Protein AF-A0A6J5F8Q5-F1 (afdb_monomer)

Secondary structure (DSSP, 8-state):
-HHHHHHHHHHHHHHHHHHTTS-HHHHHHHIIIIIHHHHHHHHHHHHHHHHHS-TTSHHHHHHHHHHHTHHHHHHHHH-TTS-SS-HHHHHHHHHHHHHHHH-TT--SHHHHHHHHHHHHHHHHHHHTT--HHHHHHHHHHHTTTS-GGGGGGGSHHHHS----------

Solvent-accessible surface area (backbone atoms only — not comparable to full-atom values): 9959 Å² total; per-residue (Å²): 109,71,67,58,54,50,51,55,52,48,54,46,52,51,55,47,67,74,36,61,93,53,58,48,70,59,30,21,52,49,22,54,72,52,40,45,58,53,49,50,57,48,49,56,50,47,56,56,50,47,76,74,41,57,79,89,37,72,65,34,50,52,48,52,53,51,62,74,43,39,74,68,72,52,42,34,33,77,36,47,89,47,62,93,63,61,61,68,60,55,60,66,46,42,62,57,65,54,44,61,77,69,42,93,78,68,80,46,71,70,48,50,53,52,48,52,53,55,52,48,54,42,50,50,19,48,77,61,75,38,62,43,65,64,51,52,50,54,41,66,75,42,54,85,82,48,60,83,92,51,56,70,59,63,35,57,72,64,70,54,67,64,81,74,78,79,80,78,87,127

InterPro domains:
  IPR004291 Transposase IS66, central domain [PF03050] (2-113)
  IPR039552 Transposase IS66, C-terminal 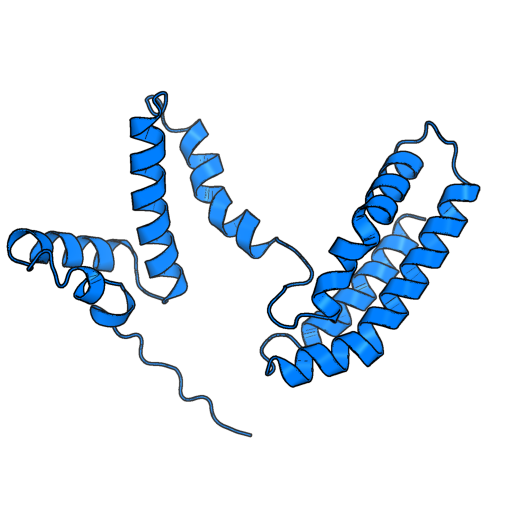[PF13817] (120-157)
  IPR052344 Transposase-related protein [PTHR33678] (1-145)

Sequence (170 aa):
MAQEALNRIAALYAVEREVRGRKPEVRQSVRMTRALPLAGALKDWLEHTLAQVSVKSGLGKAIRYALGNWPALVRYCEDARIEIDNNTAERSIRPLVLGRRNYLFAGSDGGGQSAAVIYSLIGTARLNGIEPYAYLRTVFERIADHPINGIDELLPWHLMPVKQPVQQAA

Organism: NCBI:txid627669

Radius of gyration: 22.45 Å; Cα contacts (8 Å, |Δi|>4): 94; chains: 1; bounding box: 52×25×59 Å

pLDDT: mean 87.9, std 13.21, range [32.22, 98.06]

Mean predicted aligned error: 8.17 Å

Structure (mmCIF, N/CA/C/O backbone):
data_AF-A0A6J5F8Q5-F1
#
_entry.id   AF-A0A6J5F8Q5-F1
#
loop_
_atom_site.group_PDB
_atom_site.id
_atom_site.type_symbol
_atom_site.label_atom_id
_atom_site.label_alt_id
_atom_site.label_comp_id
_atom_site.label_asym_id
_atom_site.label_entity_id
_atom_site.label_seq_id
_atom_site.pdbx_PDB_ins_code
_atom_site.Cartn_x
_atom_site.Cartn_y
_atom_site.Cartn_z
_atom_site.occupancy
_atom_site.B_iso_or_equiv
_atom_site.auth_seq_id
_atom_site.auth_comp_id
_atom_site.auth_asym_id
_atom_site.auth_atom_id
_atom_site.pdbx_PDB_model_num
ATOM 1 N N . MET A 1 1 ? -13.828 -11.122 19.799 1.00 75.44 1 MET A N 1
ATOM 2 C CA . MET A 1 1 ? -13.331 -9.851 19.218 1.00 75.44 1 MET A CA 1
ATOM 3 C C . MET A 1 1 ? -12.447 -10.075 17.994 1.00 75.44 1 MET A C 1
ATOM 5 O O . MET A 1 1 ? -12.779 -9.539 16.950 1.00 75.44 1 MET A O 1
ATOM 9 N N . ALA A 1 2 ? -11.379 -10.883 18.071 1.00 85.00 2 ALA A N 1
ATOM 10 C CA . ALA A 1 2 ? -10.498 -11.124 16.916 1.00 85.00 2 ALA A CA 1
ATOM 11 C C . ALA A 1 2 ? -11.234 -11.716 15.696 1.00 85.00 2 ALA A C 1
ATOM 13 O O . ALA A 1 2 ? -11.106 -11.189 14.597 1.00 85.00 2 ALA A O 1
ATOM 14 N N . GLN A 1 3 ? -12.067 -12.745 15.896 1.00 91.56 3 GLN A N 1
ATOM 15 C CA . GLN A 1 3 ? -12.848 -13.348 14.808 1.00 91.56 3 GLN A CA 1
ATOM 16 C C . GLN A 1 3 ? -13.816 -12.356 14.146 1.00 91.56 3 GLN A C 1
ATOM 18 O O . GLN A 1 3 ? -13.940 -12.334 12.928 1.00 91.56 3 GLN A O 1
ATOM 23 N N . GLU A 1 4 ? -14.471 -11.511 14.942 1.00 92.69 4 GLU A N 1
ATOM 24 C CA . GLU A 1 4 ? -15.410 -10.501 14.441 1.00 92.69 4 GLU A CA 1
ATOM 25 C C . GLU A 1 4 ? -14.699 -9.467 13.556 1.00 92.69 4 GLU A C 1
ATOM 27 O O . GLU A 1 4 ? -15.158 -9.175 12.452 1.00 92.69 4 GLU A O 1
ATOM 32 N N . ALA A 1 5 ? -13.530 -8.979 13.991 1.00 92.00 5 ALA A N 1
ATOM 33 C CA . ALA A 1 5 ? -12.699 -8.094 13.178 1.00 92.00 5 ALA A CA 1
ATOM 34 C C . ALA A 1 5 ? -12.304 -8.756 11.848 1.00 92.00 5 ALA A C 1
ATOM 36 O O . ALA A 1 5 ? -12.445 -8.146 10.789 1.00 92.00 5 ALA A O 1
ATOM 37 N N . LEU A 1 6 ? -11.853 -10.016 11.894 1.00 94.69 6 LEU A N 1
ATOM 38 C CA . LEU A 1 6 ? -11.471 -10.771 10.699 1.00 94.69 6 LEU A CA 1
ATOM 39 C C . LEU A 1 6 ? -12.646 -10.963 9.740 1.00 94.69 6 LEU A C 1
ATOM 41 O O . LEU A 1 6 ? -12.467 -10.793 8.539 1.00 94.69 6 LEU A O 1
ATOM 45 N N . ASN A 1 7 ? -13.843 -11.255 10.247 1.00 97.31 7 ASN A N 1
ATOM 46 C CA . ASN A 1 7 ? -15.040 -11.422 9.423 1.00 97.31 7 ASN A CA 1
ATOM 47 C C . ASN A 1 7 ? -15.423 -10.117 8.709 1.00 97.31 7 ASN A C 1
ATOM 49 O O . ASN A 1 7 ? -15.699 -10.124 7.509 1.00 97.31 7 ASN A O 1
ATOM 53 N N . ARG A 1 8 ? -15.388 -8.984 9.420 1.00 97.38 8 ARG A N 1
ATOM 54 C CA . ARG A 1 8 ? -15.680 -7.661 8.844 1.00 97.38 8 ARG A CA 1
ATOM 55 C C . ARG A 1 8 ? -14.664 -7.265 7.778 1.00 97.38 8 ARG A C 1
ATOM 57 O O . ARG A 1 8 ? -15.044 -6.801 6.707 1.00 97.38 8 ARG A O 1
ATOM 64 N N . ILE A 1 9 ? -13.381 -7.508 8.039 1.00 96.25 9 ILE A N 1
ATOM 65 C CA . ILE A 1 9 ? -12.315 -7.289 7.055 1.00 96.25 9 ILE A CA 1
ATOM 66 C C . ILE A 1 9 ? -12.505 -8.223 5.851 1.00 96.25 9 ILE A C 1
ATOM 68 O O . ILE A 1 9 ? -12.426 -7.779 4.708 1.00 96.25 9 ILE A O 1
ATOM 72 N N . ALA A 1 10 ? -12.820 -9.500 6.075 1.00 97.50 10 ALA A N 1
ATOM 73 C CA . ALA A 1 10 ? -13.054 -10.466 5.005 1.00 97.50 10 ALA A CA 1
ATOM 74 C C . ALA A 1 10 ? -14.222 -10.065 4.090 1.00 97.50 10 ALA A C 1
ATOM 76 O O . ALA A 1 10 ? -14.145 -10.299 2.884 1.00 97.50 10 ALA A O 1
ATOM 77 N N . ALA A 1 11 ? -15.264 -9.422 4.626 1.00 97.81 11 ALA A N 1
ATOM 78 C CA . ALA A 1 11 ? -16.365 -8.888 3.827 1.00 97.81 11 ALA A CA 1
ATOM 79 C C . ALA A 1 11 ? -15.898 -7.789 2.852 1.00 97.81 11 ALA A C 1
ATOM 81 O O . ALA A 1 11 ? -16.310 -7.789 1.694 1.00 97.81 11 ALA A O 1
ATOM 82 N N . LEU A 1 12 ? -14.978 -6.911 3.273 1.00 97.56 12 LEU A N 1
ATOM 83 C CA . LEU A 1 12 ? -14.364 -5.916 2.383 1.00 97.56 12 LEU A CA 1
ATOM 84 C C . LEU A 1 12 ? -13.561 -6.595 1.264 1.00 97.56 12 LEU A C 1
ATOM 86 O O . LEU A 1 12 ? -13.732 -6.281 0.088 1.00 97.56 12 LEU A O 1
ATOM 90 N N . TYR A 1 13 ? -12.748 -7.599 1.606 1.00 97.00 13 TYR A N 1
ATOM 91 C CA . TYR A 1 13 ? -11.995 -8.369 0.610 1.00 97.00 13 TYR A CA 1
ATOM 92 C C . TYR A 1 13 ? -12.886 -9.192 -0.327 1.00 97.00 13 TYR A C 1
ATOM 94 O O . TYR A 1 13 ? -12.496 -9.458 -1.463 1.00 97.00 13 TYR A O 1
ATOM 102 N N . ALA A 1 14 ? -14.075 -9.607 0.115 1.00 97.81 14 ALA A N 1
ATOM 103 C CA . ALA A 1 14 ? -15.037 -10.272 -0.754 1.00 97.81 14 ALA A CA 1
ATOM 104 C C . ALA A 1 14 ? -15.500 -9.337 -1.878 1.00 97.81 14 ALA A C 1
ATOM 106 O O . ALA A 1 14 ? -15.455 -9.746 -3.035 1.00 97.81 14 ALA A O 1
ATOM 107 N N . VAL A 1 15 ? -15.817 -8.076 -1.557 1.00 97.12 15 VAL A N 1
ATOM 108 C CA . VAL A 1 15 ? -16.132 -7.049 -2.565 1.00 97.12 15 VAL A CA 1
ATOM 109 C C . VAL A 1 15 ? -14.950 -6.845 -3.515 1.00 97.12 15 VAL A C 1
ATOM 111 O O . VAL A 1 15 ? -15.130 -6.846 -4.731 1.00 97.12 15 VAL A O 1
ATOM 114 N N . GLU A 1 16 ? -13.727 -6.751 -2.986 1.00 96.19 16 GLU A N 1
ATOM 115 C CA . GLU A 1 16 ? -12.529 -6.559 -3.813 1.00 96.19 16 GLU A CA 1
ATOM 116 C C . GLU A 1 16 ? -12.285 -7.702 -4.803 1.00 96.19 16 GLU A C 1
ATOM 118 O O . GLU A 1 16 ? -11.893 -7.453 -5.944 1.00 96.19 16 GLU A O 1
ATOM 123 N N . ARG A 1 17 ? -12.566 -8.953 -4.419 1.00 95.81 17 ARG A N 1
ATOM 124 C CA . ARG A 1 17 ? -12.460 -10.102 -5.335 1.00 95.81 17 ARG A CA 1
ATOM 125 C C . ARG A 1 17 ? -13.407 -9.999 -6.529 1.00 95.81 17 ARG A C 1
ATOM 127 O O . ARG A 1 17 ? -13.053 -10.475 -7.601 1.00 95.81 17 ARG A O 1
ATOM 134 N N . GLU A 1 18 ? -14.573 -9.384 -6.363 1.00 94.75 18 GLU A N 1
ATOM 135 C CA . GLU A 1 18 ? -15.559 -9.232 -7.440 1.00 94.75 18 GLU A CA 1
ATOM 136 C C . GLU A 1 18 ? -15.199 -8.103 -8.416 1.00 94.75 18 GLU A C 1
ATOM 138 O O . GLU A 1 18 ? -15.467 -8.198 -9.617 1.00 94.75 18 GLU A O 1
ATOM 143 N N . VAL A 1 19 ? -14.591 -7.023 -7.911 1.00 94.88 19 VAL A N 1
ATOM 144 C CA . VAL A 1 19 ? -14.276 -5.829 -8.713 1.00 94.88 19 VAL A CA 1
ATOM 145 C C . VAL A 1 19 ? -12.863 -5.839 -9.294 1.00 94.88 19 VAL A C 1
ATOM 147 O O . VAL A 1 19 ? -12.565 -5.053 -10.196 1.00 94.88 19 VAL A O 1
ATOM 150 N N . ARG A 1 20 ? -11.965 -6.702 -8.806 1.00 91.00 20 ARG A N 1
ATOM 151 C CA . ARG A 1 20 ? -10.584 -6.776 -9.299 1.00 91.00 20 ARG A CA 1
ATOM 152 C C . ARG A 1 20 ? -10.557 -7.126 -10.792 1.00 91.00 20 ARG A C 1
ATOM 154 O O . ARG A 1 20 ? -11.219 -8.052 -11.244 1.00 91.00 20 ARG A O 1
ATOM 161 N N . GLY A 1 21 ? -9.791 -6.354 -11.564 1.00 88.56 21 GLY A N 1
ATOM 162 C CA . GLY A 1 21 ? -9.702 -6.487 -13.024 1.00 88.56 21 GLY A CA 1
ATOM 163 C C . GLY A 1 21 ? -10.841 -5.819 -13.807 1.00 88.56 21 GLY A C 1
ATOM 164 O O . GLY A 1 21 ? -10.787 -5.781 -15.033 1.00 88.56 21 GLY A O 1
ATOM 165 N N . ARG A 1 22 ? -11.856 -5.257 -13.135 1.00 93.31 22 ARG A N 1
ATOM 166 C CA . ARG A 1 22 ? -12.888 -4.433 -13.784 1.00 93.31 22 ARG A CA 1
ATOM 167 C C . ARG A 1 22 ? -12.371 -3.019 -14.061 1.00 93.31 22 ARG A C 1
ATOM 169 O O . ARG A 1 22 ? -11.383 -2.575 -13.475 1.00 93.31 22 ARG A O 1
ATOM 176 N N . LYS A 1 23 ? -13.080 -2.299 -14.936 1.00 93.94 23 LYS A N 1
ATOM 177 C CA . LYS A 1 23 ? -12.789 -0.893 -15.245 1.00 93.94 23 LYS A CA 1
ATOM 178 C C . LYS A 1 23 ? -12.874 -0.015 -13.983 1.00 93.94 23 LYS A C 1
ATOM 180 O O . LYS A 1 23 ? -13.713 -0.305 -13.120 1.00 93.94 23 LYS A O 1
ATOM 185 N N . PRO A 1 24 ? -12.050 1.042 -13.862 1.00 93.56 24 PRO A N 1
ATOM 186 C CA . PRO A 1 24 ? -12.003 1.891 -12.672 1.00 93.56 24 PRO A CA 1
ATOM 187 C C . PRO A 1 24 ? -13.370 2.429 -12.228 1.00 93.56 24 PRO A C 1
ATOM 189 O O . PRO A 1 24 ? -13.678 2.410 -11.040 1.00 93.56 24 PRO A O 1
ATOM 192 N N . GLU A 1 25 ? -14.231 2.819 -13.164 1.00 93.38 25 GLU A N 1
ATOM 193 C CA . GLU A 1 25 ? -15.545 3.407 -12.875 1.00 93.38 25 GLU A CA 1
ATOM 194 C C . GLU A 1 25 ? -16.469 2.389 -12.189 1.00 93.38 25 GLU A C 1
ATOM 196 O O . GLU A 1 25 ? -17.153 2.699 -11.212 1.00 93.38 25 GLU A O 1
ATOM 201 N N . VAL A 1 26 ? -16.430 1.133 -12.652 1.00 94.00 26 VAL A N 1
ATOM 202 C CA . VAL A 1 26 ? -17.184 0.021 -12.055 1.00 94.00 26 VAL A CA 1
ATOM 203 C C . VAL A 1 26 ? -16.658 -0.280 -10.655 1.00 94.00 26 VAL A C 1
ATOM 205 O O . VAL A 1 26 ? -17.446 -0.446 -9.724 1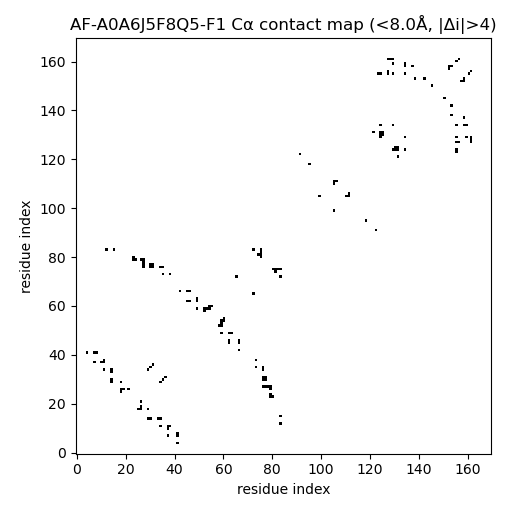.00 94.00 26 VAL A O 1
ATOM 208 N N . ARG A 1 27 ? -15.329 -0.310 -10.486 1.00 95.56 27 ARG A N 1
ATOM 209 C CA . ARG A 1 27 ? -14.701 -0.525 -9.173 1.00 95.56 27 ARG A CA 1
ATOM 210 C C . ARG A 1 27 ? -15.146 0.541 -8.178 1.00 95.56 27 ARG A C 1
ATOM 212 O O . ARG A 1 27 ? -15.589 0.194 -7.088 1.00 95.56 27 ARG A O 1
ATOM 219 N N . GLN A 1 28 ? -15.057 1.815 -8.558 1.00 95.50 28 GLN A N 1
ATOM 220 C CA . GLN A 1 28 ? -15.433 2.939 -7.703 1.00 95.50 28 GLN A CA 1
ATOM 221 C C . GLN A 1 28 ? -16.911 2.867 -7.312 1.00 95.50 28 GLN A C 1
ATOM 223 O O . GLN A 1 28 ? -17.238 2.933 -6.131 1.00 95.50 28 GLN A O 1
ATOM 228 N N . SER A 1 29 ? -17.804 2.658 -8.285 1.00 95.81 29 SER A N 1
ATOM 229 C CA . SER A 1 29 ? -19.246 2.559 -8.038 1.00 95.81 29 SER A CA 1
ATOM 230 C C . SER A 1 29 ? -19.588 1.436 -7.050 1.00 95.81 29 SER A C 1
ATOM 232 O O . SER A 1 29 ? -20.298 1.657 -6.064 1.00 95.81 29 SER A O 1
ATOM 234 N N . VAL A 1 30 ? -19.025 0.240 -7.247 1.00 96.81 30 VAL A N 1
ATOM 235 C CA . VAL A 1 30 ? -19.255 -0.905 -6.354 1.00 96.81 30 VAL A CA 1
ATOM 236 C C . VAL A 1 30 ? -18.658 -0.665 -4.965 1.00 96.81 30 VAL A C 1
ATOM 238 O O . VAL A 1 30 ? -19.293 -0.975 -3.957 1.00 96.81 30 VAL A O 1
ATOM 241 N N . ARG A 1 31 ? -17.462 -0.076 -4.873 1.00 97.25 31 ARG A N 1
ATOM 242 C CA . ARG A 1 31 ? -16.845 0.249 -3.580 1.00 97.25 31 ARG A CA 1
ATOM 243 C C . ARG A 1 31 ? -17.661 1.278 -2.802 1.00 97.25 31 ARG A C 1
ATOM 245 O O . ARG A 1 31 ? -17.926 1.062 -1.624 1.00 97.25 31 ARG A O 1
ATOM 252 N N . MET A 1 32 ? -18.116 2.343 -3.454 1.00 96.69 32 MET A N 1
ATOM 253 C CA . MET A 1 32 ? -18.945 3.376 -2.826 1.00 96.69 32 MET A CA 1
ATOM 254 C C . MET A 1 32 ? -20.283 2.820 -2.326 1.00 96.69 32 MET A C 1
ATOM 256 O O . MET A 1 32 ? -20.735 3.185 -1.245 1.00 96.69 32 MET A O 1
ATOM 260 N N . THR A 1 33 ? -20.904 1.909 -3.078 1.00 96.88 33 THR A N 1
ATOM 261 C CA . THR A 1 33 ? -22.221 1.346 -2.732 1.00 96.88 33 THR A CA 1
ATOM 262 C C . THR A 1 33 ? -22.159 0.188 -1.737 1.00 96.88 33 THR A C 1
ATOM 264 O O . THR A 1 33 ? -23.090 0.021 -0.953 1.00 96.88 33 THR A O 1
ATOM 267 N N . ARG A 1 34 ? -21.088 -0.619 -1.741 1.00 97.50 34 ARG A N 1
ATOM 268 C CA . ARG A 1 34 ? -20.981 -1.840 -0.917 1.00 97.50 34 ARG A CA 1
ATOM 269 C C . ARG A 1 34 ? -19.841 -1.807 0.092 1.00 97.50 34 ARG A C 1
ATOM 271 O O . ARG A 1 34 ? -20.062 -2.130 1.254 1.00 97.50 34 ARG A O 1
ATOM 278 N N . ALA A 1 35 ? -18.631 -1.431 -0.320 1.00 97.25 35 ALA A N 1
ATOM 279 C CA . ALA A 1 35 ? -17.467 -1.464 0.570 1.00 97.25 35 ALA A CA 1
ATOM 280 C C . ALA A 1 35 ? -17.499 -0.336 1.612 1.00 97.25 35 ALA A C 1
ATOM 282 O O . ALA A 1 35 ? -17.189 -0.573 2.777 1.00 97.25 35 ALA A O 1
ATOM 283 N N . LEU A 1 36 ? -17.914 0.874 1.226 1.00 97.12 36 LEU A N 1
ATOM 284 C CA . LEU A 1 36 ? -17.943 2.027 2.124 1.00 97.12 36 LEU A CA 1
ATOM 285 C C . LEU A 1 36 ? -18.920 1.843 3.308 1.00 97.12 36 LEU A C 1
ATOM 287 O O . LEU A 1 36 ? -18.493 2.081 4.440 1.00 97.12 36 LEU A O 1
ATOM 291 N N . PRO A 1 37 ? -20.160 1.337 3.127 1.00 97.88 37 PRO A N 1
ATOM 292 C CA . PRO A 1 37 ? -21.031 1.001 4.257 1.00 97.88 37 PRO A CA 1
ATOM 293 C C . PRO A 1 37 ? -20.454 -0.082 5.179 1.00 97.88 37 PRO A C 1
ATOM 295 O O . PRO A 1 37 ? -20.541 0.037 6.400 1.00 97.88 37 PRO A O 1
ATOM 298 N N . LEU A 1 38 ? -19.818 -1.119 4.618 1.00 98.06 38 LEU A N 1
ATOM 299 C CA . LEU A 1 38 ? -19.156 -2.171 5.403 1.00 98.06 38 LEU A CA 1
ATOM 300 C C . LEU A 1 38 ? -17.985 -1.616 6.222 1.00 98.06 38 LEU A C 1
ATOM 302 O O . LEU A 1 38 ? -17.804 -1.994 7.380 1.00 98.06 38 LEU A O 1
ATOM 306 N N . ALA A 1 39 ? -17.209 -0.700 5.638 1.00 97.50 39 ALA A N 1
ATOM 307 C CA . ALA A 1 39 ? -16.146 -0.001 6.341 1.00 97.50 39 ALA A CA 1
ATOM 308 C C . ALA A 1 39 ? -16.728 0.850 7.477 1.00 97.50 39 ALA A C 1
ATOM 310 O O . ALA A 1 39 ? -16.245 0.752 8.600 1.00 97.50 39 ALA A O 1
ATOM 311 N N . GLY A 1 40 ? -17.802 1.608 7.229 1.00 97.81 40 GLY A N 1
ATOM 312 C CA . GLY A 1 40 ? -18.521 2.357 8.266 1.00 97.81 40 GLY A CA 1
ATOM 313 C C . GLY A 1 40 ? -18.937 1.468 9.441 1.00 97.81 40 GLY A C 1
ATOM 314 O O . GLY A 1 40 ? -18.546 1.724 10.575 1.00 97.81 40 GLY A O 1
ATOM 315 N N . ALA A 1 41 ? -19.586 0.336 9.163 1.00 97.81 41 ALA A N 1
ATOM 316 C CA . ALA A 1 41 ? -19.973 -0.621 10.198 1.00 97.81 41 ALA A CA 1
ATOM 317 C C . ALA A 1 41 ? -18.770 -1.221 10.956 1.00 97.81 41 ALA A C 1
ATOM 319 O O . ALA A 1 41 ? -18.877 -1.559 12.137 1.00 97.81 41 ALA A O 1
ATOM 320 N N . LEU A 1 42 ? -17.619 -1.404 10.299 1.00 97.81 42 LEU A N 1
ATOM 321 C CA . LEU A 1 42 ? -16.375 -1.793 10.970 1.00 97.81 42 LEU A CA 1
ATOM 322 C C . LEU A 1 42 ? -15.860 -0.671 11.882 1.00 97.81 42 LEU A C 1
ATOM 324 O O . LEU A 1 42 ? -15.429 -0.968 12.995 1.00 97.81 42 LEU A O 1
ATOM 328 N N . LYS A 1 43 ? -15.931 0.590 11.445 1.00 97.94 43 LYS A N 1
ATOM 329 C CA . LYS A 1 43 ? -15.545 1.756 12.246 1.00 97.94 43 LYS A CA 1
ATOM 330 C C . LYS A 1 43 ? -16.356 1.841 13.532 1.00 97.94 43 LYS A C 1
ATOM 332 O O . LYS A 1 43 ? -15.766 1.875 14.607 1.00 97.94 43 LYS A O 1
ATOM 337 N N . ASP A 1 44 ? -17.679 1.788 13.419 1.00 98.00 44 ASP A N 1
ATOM 338 C CA . ASP A 1 44 ? -18.592 1.904 14.559 1.00 98.00 44 ASP A CA 1
ATOM 339 C C . ASP A 1 44 ? -18.331 0.784 15.574 1.00 98.00 44 ASP A C 1
ATOM 341 O O . ASP A 1 44 ? -18.257 1.000 16.786 1.00 98.00 44 ASP A O 1
ATOM 345 N N . TRP A 1 45 ? -18.100 -0.434 15.074 1.00 97.31 45 TRP A N 1
ATOM 346 C CA . TRP A 1 45 ? -17.736 -1.570 15.913 1.00 97.31 45 TRP A CA 1
ATOM 347 C C . TRP A 1 45 ? -16.380 -1.382 16.611 1.00 97.31 45 TRP A C 1
ATOM 349 O O . TRP A 1 45 ? -16.244 -1.728 17.788 1.00 97.31 45 TRP A O 1
ATOM 359 N N . LEU A 1 46 ? -15.375 -0.830 15.923 1.00 96.50 46 LEU A N 1
ATOM 360 C CA . LEU A 1 46 ? -14.073 -0.511 16.512 1.00 96.50 46 LEU A CA 1
ATOM 361 C C . LEU A 1 46 ? -14.193 0.572 17.592 1.00 96.50 46 LEU A C 1
ATOM 363 O O . LEU A 1 46 ? -13.592 0.422 18.654 1.00 96.50 46 LEU A O 1
ATOM 367 N N . GLU A 1 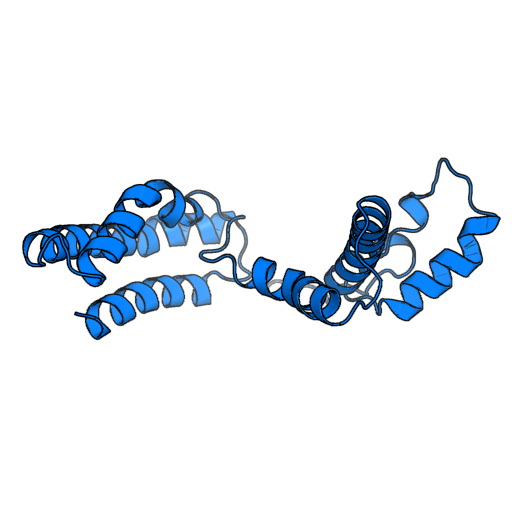47 ? -14.982 1.620 17.359 1.00 96.81 47 GLU A N 1
ATOM 368 C CA . GLU A 1 47 ? -15.241 2.694 18.326 1.00 96.81 47 GLU A CA 1
ATOM 369 C C . GLU A 1 47 ? -15.948 2.158 19.580 1.00 96.81 47 GLU A C 1
ATOM 371 O O . GLU A 1 47 ? -15.497 2.407 20.701 1.00 96.81 47 GLU A O 1
ATOM 376 N N . HIS A 1 48 ? -16.977 1.324 19.408 1.00 95.88 48 HIS A N 1
ATOM 377 C CA . HIS A 1 48 ? -17.655 0.664 20.524 1.00 95.88 48 HIS A CA 1
ATOM 378 C C . HIS A 1 48 ? -16.715 -0.282 21.289 1.00 95.88 48 HIS A C 1
ATOM 380 O O . HIS A 1 48 ? -16.668 -0.274 22.519 1.00 95.88 48 HIS A O 1
ATOM 386 N N . THR A 1 49 ? -15.917 -1.078 20.572 1.00 94.25 49 THR A N 1
ATOM 387 C CA . THR A 1 49 ? -14.937 -1.985 21.189 1.00 94.25 49 THR A CA 1
ATOM 388 C C . THR A 1 49 ? -13.883 -1.200 21.967 1.00 94.25 49 THR A C 1
ATOM 390 O O . THR A 1 49 ? -13.474 -1.626 23.046 1.00 94.25 49 THR A O 1
ATOM 393 N N . LEU A 1 50 ? -13.463 -0.034 21.464 1.00 94.44 50 LEU A N 1
ATOM 394 C CA . LEU A 1 50 ? -12.482 0.817 22.129 1.00 94.44 50 LEU A CA 1
ATOM 395 C C . LEU A 1 50 ? -12.964 1.290 23.508 1.00 94.44 50 LEU A C 1
ATOM 397 O O . LEU A 1 50 ? -12.159 1.338 24.437 1.00 94.44 50 LEU A O 1
ATOM 401 N N . ALA A 1 51 ? -14.258 1.585 23.654 1.00 93.69 51 ALA A N 1
ATOM 402 C CA . ALA A 1 51 ? -14.854 1.984 24.930 1.00 93.69 51 ALA A CA 1
ATOM 403 C C . ALA A 1 51 ? -14.853 0.856 25.981 1.00 93.69 51 ALA A C 1
ATOM 405 O O . ALA A 1 51 ? -14.910 1.125 27.178 1.00 93.69 51 ALA A O 1
ATOM 406 N N . GLN A 1 52 ? -14.764 -0.405 25.546 1.00 93.19 52 GLN A N 1
ATOM 407 C CA . GLN A 1 52 ? -14.816 -1.585 26.415 1.00 93.19 52 GLN A CA 1
ATOM 408 C C . GLN A 1 52 ? -13.437 -2.158 26.769 1.00 93.19 52 GLN A C 1
ATOM 410 O O . GLN A 1 52 ? -13.337 -3.051 27.611 1.00 93.19 52 GLN A O 1
ATOM 415 N N . VAL A 1 53 ? -12.360 -1.681 26.138 1.00 91.88 53 VAL A N 1
ATOM 416 C CA . VAL A 1 53 ? -11.001 -2.195 26.364 1.00 91.88 53 VAL A CA 1
ATOM 417 C C . VAL A 1 53 ? -10.170 -1.233 27.202 1.00 91.88 53 VAL A C 1
ATOM 419 O O . VAL A 1 53 ? -10.227 -0.015 27.050 1.00 91.88 53 VAL A O 1
ATOM 422 N N . SER A 1 54 ? -9.314 -1.786 28.063 1.00 89.69 54 SER A N 1
ATOM 423 C CA . SER A 1 54 ? -8.374 -0.974 28.838 1.00 89.69 54 SER A CA 1
ATOM 424 C C . SER A 1 54 ? -7.474 -0.144 27.919 1.00 89.69 54 SER A C 1
ATOM 426 O O . SER A 1 54 ? -6.910 -0.655 26.944 1.00 89.69 54 SER A O 1
ATOM 428 N N . VAL A 1 55 ? -7.268 1.127 28.275 1.00 80.81 55 VAL A N 1
ATOM 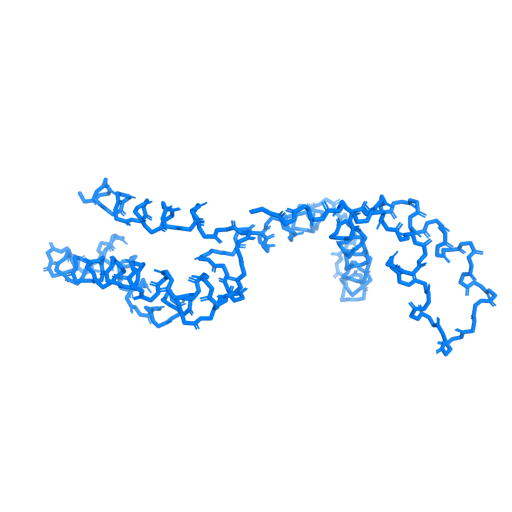429 C CA . VAL A 1 55 ? -6.436 2.077 27.522 1.00 80.81 55 VAL A CA 1
ATOM 430 C C . VAL A 1 55 ? -5.015 1.545 27.316 1.00 80.81 55 VAL A C 1
ATOM 432 O O . VAL A 1 55 ? -4.442 1.736 26.245 1.00 80.81 55 VAL A O 1
ATOM 435 N N . LYS A 1 56 ? -4.461 0.827 28.299 1.00 87.62 56 LYS A N 1
ATOM 436 C CA . LYS A 1 56 ? -3.093 0.281 28.248 1.00 87.62 56 LYS A CA 1
ATOM 437 C C . LYS A 1 56 ? -2.984 -1.053 27.499 1.00 87.62 56 LYS A C 1
ATOM 439 O O . LYS A 1 56 ? -1.882 -1.571 27.351 1.00 87.62 56 LYS A O 1
ATOM 444 N N . SER A 1 57 ? -4.096 -1.619 27.025 1.00 93.19 57 SER A N 1
ATOM 445 C CA . SER A 1 57 ? -4.074 -2.885 26.288 1.00 93.19 57 SER A CA 1
ATOM 446 C C . SER A 1 57 ? -3.466 -2.721 24.888 1.00 93.19 57 SER A C 1
ATOM 448 O O . SER A 1 57 ? -3.663 -1.703 24.216 1.00 93.19 57 SER A O 1
ATOM 450 N N . GLY A 1 58 ? -2.761 -3.755 24.415 1.00 93.06 58 GLY A N 1
ATOM 451 C CA . GLY A 1 58 ? -2.252 -3.804 23.038 1.00 93.06 58 GLY A CA 1
ATOM 452 C C . GLY A 1 58 ? -3.372 -3.700 21.997 1.00 93.06 58 GLY A C 1
ATOM 453 O O . GLY A 1 58 ? -3.216 -3.005 20.995 1.00 93.06 58 GLY A O 1
ATOM 454 N N . LEU A 1 59 ? -4.536 -4.296 22.285 1.00 91.88 59 LEU A N 1
ATOM 455 C CA . LEU A 1 59 ? -5.732 -4.190 21.449 1.00 91.88 59 LEU A CA 1
ATOM 456 C C . LEU A 1 59 ? -6.231 -2.742 21.350 1.00 91.88 59 LEU A C 1
ATOM 458 O O . LEU A 1 59 ? -6.426 -2.241 20.247 1.00 91.88 59 LEU A O 1
ATOM 462 N N . GLY A 1 60 ? -6.362 -2.035 22.477 1.00 94.00 60 GLY A N 1
ATOM 463 C CA . GLY A 1 60 ? -6.760 -0.626 22.477 1.00 94.00 60 GLY A CA 1
ATOM 464 C C . GLY A 1 60 ? -5.784 0.262 21.697 1.00 94.00 60 GLY A C 1
ATOM 465 O O . GLY A 1 60 ? -6.211 1.172 20.987 1.00 94.00 60 GLY A O 1
ATOM 466 N N . LYS A 1 61 ? -4.475 -0.024 21.766 1.00 94.88 61 LYS A N 1
ATOM 467 C CA . LYS A 1 61 ? -3.459 0.673 20.957 1.00 94.88 61 LYS A CA 1
ATOM 468 C C . LYS A 1 61 ? -3.657 0.425 19.457 1.00 94.88 61 LYS A C 1
ATOM 470 O O . LYS A 1 61 ? -3.605 1.381 18.688 1.00 94.88 61 LYS A O 1
ATOM 475 N N . ALA A 1 62 ? -3.913 -0.819 19.054 1.00 93.81 62 ALA A N 1
ATOM 476 C CA . ALA A 1 62 ? -4.160 -1.172 17.656 1.00 93.81 62 ALA A CA 1
ATOM 477 C C . ALA A 1 62 ? -5.436 -0.513 17.106 1.00 93.81 62 ALA A C 1
ATOM 479 O O . ALA A 1 62 ? -5.408 0.056 16.017 1.00 93.81 62 ALA A O 1
ATOM 480 N N . ILE A 1 63 ? -6.528 -0.515 17.878 1.00 95.19 63 ILE A N 1
ATOM 481 C CA . ILE A 1 63 ? -7.791 0.119 17.474 1.00 95.19 63 ILE A CA 1
ATOM 482 C C . ILE A 1 63 ? -7.614 1.632 17.302 1.00 95.19 63 ILE A C 1
ATOM 484 O O . ILE A 1 63 ? -8.000 2.175 16.271 1.00 95.19 63 ILE A O 1
ATOM 488 N N . ARG A 1 64 ? -6.973 2.320 18.260 1.00 95.69 64 ARG A N 1
ATOM 489 C CA . ARG A 1 64 ? -6.690 3.763 18.133 1.00 95.69 64 ARG A CA 1
ATOM 490 C C . ARG A 1 64 ? -5.840 4.081 16.911 1.00 95.69 64 ARG A C 1
ATOM 492 O O . ARG A 1 64 ? -6.095 5.078 16.246 1.00 95.69 64 ARG A O 1
ATOM 499 N N . TYR A 1 65 ? -4.853 3.241 16.609 1.00 95.38 65 TYR A N 1
ATOM 500 C CA . TYR A 1 65 ? -4.040 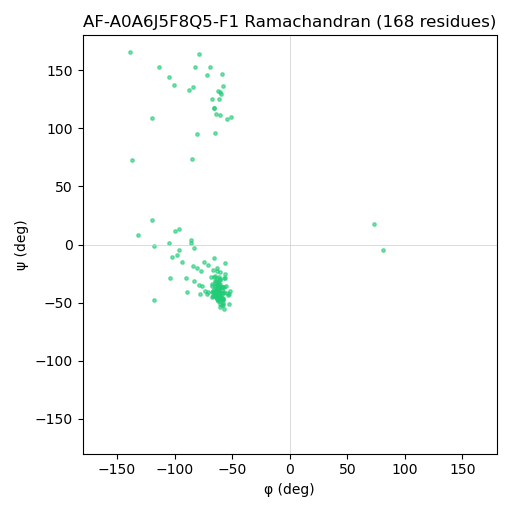3.408 15.410 1.00 95.38 65 TYR A CA 1
ATOM 501 C C . TYR A 1 65 ? -4.877 3.269 14.130 1.00 95.38 65 TYR A C 1
ATOM 503 O O . TYR A 1 65 ? -4.764 4.109 13.241 1.00 95.38 65 TYR A O 1
ATOM 511 N N . ALA A 1 66 ? -5.752 2.263 14.047 1.00 94.94 66 ALA A N 1
ATOM 512 C CA . ALA A 1 66 ? -6.645 2.087 12.903 1.00 94.94 66 ALA A CA 1
ATOM 513 C C . ALA A 1 66 ? -7.618 3.271 12.741 1.00 94.94 66 ALA A C 1
ATOM 515 O O . ALA A 1 66 ? -7.733 3.823 11.651 1.00 94.94 66 ALA A O 1
ATOM 516 N N . LEU A 1 67 ? -8.262 3.708 13.829 1.00 96.38 67 LEU A N 1
ATOM 517 C CA . LEU A 1 67 ? -9.196 4.841 13.816 1.00 96.38 67 LEU A CA 1
ATOM 518 C C . LEU A 1 67 ? -8.501 6.173 13.492 1.00 96.38 67 LEU A C 1
ATOM 520 O O . LEU A 1 67 ? -9.045 6.980 12.744 1.00 96.38 67 LEU A O 1
ATOM 524 N N . GLY A 1 68 ? -7.281 6.396 13.989 1.00 97.31 68 GLY A N 1
ATOM 525 C CA . GLY A 1 68 ? -6.493 7.590 13.662 1.00 97.31 68 GLY A CA 1
ATOM 526 C C . GLY A 1 68 ? -6.087 7.668 12.186 1.00 97.31 68 GLY A C 1
ATOM 527 O O . GLY A 1 68 ? -5.938 8.760 11.649 1.00 97.31 68 GLY A O 1
ATOM 528 N N . ASN A 1 69 ? -5.968 6.520 11.512 1.00 96.25 69 ASN A N 1
ATOM 529 C CA . ASN A 1 69 ? -5.667 6.425 10.081 1.00 96.25 69 ASN A CA 1
ATOM 530 C C . ASN A 1 69 ? -6.913 6.173 9.217 1.00 96.25 69 ASN A C 1
ATOM 532 O O . ASN A 1 69 ? -6.787 5.861 8.032 1.00 96.25 69 ASN A O 1
ATOM 536 N N . TRP A 1 70 ? -8.118 6.308 9.776 1.00 97.00 70 TRP A N 1
ATOM 537 C CA . TRP A 1 70 ? -9.354 5.941 9.088 1.00 97.00 70 TRP A CA 1
ATOM 538 C C . TRP A 1 70 ? -9.534 6.592 7.706 1.00 97.00 70 TRP A C 1
ATOM 540 O O . TRP A 1 70 ? -9.862 5.862 6.769 1.00 97.00 70 TRP A O 1
ATOM 550 N N . PRO A 1 71 ? -9.256 7.904 7.514 1.00 95.00 71 PRO A N 1
ATOM 551 C CA . PRO A 1 71 ? -9.360 8.530 6.194 1.00 95.00 71 PRO A CA 1
ATOM 552 C C . PRO A 1 71 ? -8.479 7.857 5.135 1.00 95.00 71 PRO A C 1
ATOM 554 O O . PRO A 1 71 ? -8.897 7.705 3.992 1.00 95.00 71 PRO A O 1
ATOM 557 N N . ALA A 1 72 ? -7.282 7.400 5.515 1.00 93.88 72 ALA A N 1
ATOM 558 C CA . ALA A 1 72 ? -6.393 6.679 4.610 1.00 93.88 72 ALA A CA 1
ATOM 559 C C . ALA A 1 72 ? -6.926 5.272 4.294 1.00 93.88 72 ALA A C 1
ATOM 561 O O . ALA A 1 72 ? -6.897 4.852 3.139 1.00 93.88 72 ALA A O 1
ATOM 562 N N . LEU A 1 73 ? -7.467 4.566 5.295 1.00 94.38 73 LEU A N 1
ATOM 563 C CA . LEU A 1 73 ? -7.996 3.206 5.1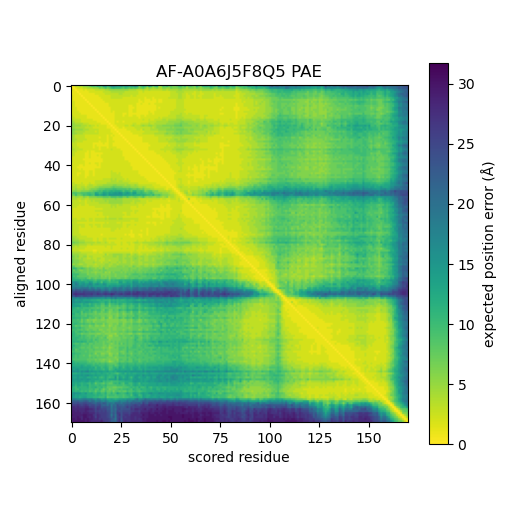38 1.00 94.38 73 LEU A CA 1
ATOM 564 C C . LEU A 1 73 ? -9.204 3.126 4.198 1.00 94.38 73 LEU A C 1
ATOM 566 O O . LEU A 1 73 ? -9.380 2.110 3.534 1.00 94.38 73 LEU A O 1
ATOM 570 N N . VAL A 1 74 ? -10.032 4.171 4.124 1.00 96.00 74 VAL A N 1
ATOM 571 C CA . VAL A 1 74 ? -11.214 4.193 3.241 1.00 96.00 74 VAL A CA 1
ATOM 572 C C . VAL A 1 74 ? -10.964 4.877 1.899 1.00 96.00 74 VAL A C 1
ATOM 574 O O . VAL A 1 74 ? -11.827 4.840 1.026 1.00 96.00 74 VAL A O 1
ATOM 577 N N . ARG A 1 75 ? -9.775 5.455 1.683 1.00 95.50 75 ARG A N 1
ATOM 578 C CA . ARG A 1 75 ? -9.458 6.219 0.467 1.00 95.50 75 ARG A CA 1
ATOM 579 C C . ARG A 1 75 ? -9.571 5.388 -0.814 1.00 95.50 75 ARG A C 1
ATOM 581 O O . ARG A 1 75 ? -9.944 5.921 -1.857 1.00 95.50 75 ARG A O 1
ATOM 588 N N . TYR A 1 76 ? -9.308 4.082 -0.742 1.00 95.06 76 TYR A N 1
ATOM 589 C CA . TYR A 1 76 ? -9.456 3.178 -1.888 1.00 95.06 76 TYR A CA 1
ATOM 590 C C . TYR A 1 76 ? -10.907 3.067 -2.385 1.00 95.06 76 TYR A C 1
ATOM 592 O O . TYR A 1 76 ? -11.130 2.736 -3.551 1.00 95.06 76 TYR A O 1
ATOM 600 N N . CYS A 1 77 ? -11.900 3.362 -1.538 1.00 94.94 77 CYS A N 1
ATOM 601 C CA . CYS A 1 77 ? -13.298 3.393 -1.957 1.00 94.94 77 CYS A CA 1
ATOM 602 C C . CYS A 1 77 ? -13.574 4.542 -2.933 1.00 94.94 77 CYS A C 1
ATOM 604 O O . CYS A 1 77 ? -14.381 4.390 -3.847 1.00 94.94 77 CYS A O 1
ATOM 606 N N . GLU A 1 78 ? -12.874 5.663 -2.756 1.00 92.25 78 GLU A N 1
ATOM 607 C CA . GLU A 1 78 ? -13.055 6.887 -3.534 1.00 92.25 78 GLU A CA 1
ATOM 608 C C . GLU A 1 78 ? -12.169 6.925 -4.782 1.00 92.25 78 GLU A C 1
ATOM 610 O O . GLU A 1 78 ? -12.550 7.540 -5.772 1.00 92.25 78 GLU A O 1
ATOM 615 N N . ASP A 1 79 ? -11.003 6.276 -4.762 1.00 92.81 79 ASP A N 1
ATOM 616 C CA . ASP A 1 79 ? -10.082 6.216 -5.900 1.00 92.81 79 ASP A CA 1
ATOM 617 C C . ASP A 1 79 ? -9.866 4.767 -6.353 1.00 92.81 79 ASP A C 1
ATOM 619 O O . ASP A 1 79 ? -9.183 3.970 -5.705 1.00 92.81 79 ASP A O 1
ATOM 623 N N . ALA A 1 80 ? -10.422 4.430 -7.517 1.00 91.75 80 ALA A N 1
ATOM 624 C CA . ALA A 1 80 ? -10.351 3.090 -8.091 1.00 91.75 80 ALA A CA 1
ATOM 625 C C . ALA A 1 80 ? -8.943 2.635 -8.506 1.00 91.75 80 ALA A C 1
ATOM 627 O O . ALA A 1 80 ? -8.754 1.455 -8.809 1.00 91.75 80 ALA A O 1
ATOM 628 N N . ARG A 1 81 ? -7.957 3.539 -8.535 1.00 89.62 81 ARG A N 1
ATOM 629 C CA . ARG A 1 81 ? -6.550 3.208 -8.811 1.00 89.62 81 ARG A CA 1
ATOM 630 C C . ARG A 1 81 ? -5.843 2.652 -7.578 1.00 89.62 81 ARG A C 1
ATOM 632 O O . ARG A 1 81 ? -4.809 2.005 -7.709 1.00 89.62 81 ARG A O 1
ATOM 639 N N . ILE A 1 82 ? -6.390 2.914 -6.394 1.00 92.12 82 ILE A N 1
ATOM 640 C CA . ILE A 1 82 ? -5.825 2.484 -5.122 1.00 92.12 82 ILE A CA 1
ATOM 641 C C . ILE A 1 82 ? -6.350 1.079 -4.796 1.00 92.12 82 ILE A C 1
ATOM 643 O O . ILE A 1 82 ? -7.546 0.779 -4.916 1.00 92.12 82 ILE A O 1
ATOM 647 N N . GLU A 1 83 ? -5.435 0.197 -4.402 1.00 91.44 83 GLU A N 1
ATOM 648 C CA . GLU A 1 83 ? -5.757 -1.124 -3.864 1.00 91.44 83 GLU A CA 1
ATOM 649 C C . GLU A 1 83 ? -6.096 -1.017 -2.369 1.00 91.44 83 GLU A C 1
ATOM 651 O O . GLU A 1 83 ? -5.610 -0.126 -1.676 1.00 91.44 83 GLU A O 1
ATOM 656 N N . ILE A 1 84 ? -6.917 -1.938 -1.860 1.00 93.94 84 ILE A N 1
ATOM 657 C CA . ILE A 1 84 ? -7.291 -1.991 -0.434 1.00 93.94 84 ILE A CA 1
ATOM 658 C C . ILE A 1 84 ? -6.081 -2.183 0.500 1.00 93.94 84 ILE A C 1
ATOM 660 O O . ILE A 1 84 ? -6.134 -1.838 1.679 1.00 93.94 84 ILE A O 1
ATOM 664 N N . ASP A 1 85 ? -4.991 -2.741 -0.026 1.00 91.94 85 ASP A N 1
ATOM 665 C CA . ASP A 1 85 ? -3.765 -3.033 0.697 1.00 91.94 85 ASP A CA 1
ATOM 666 C C . ASP A 1 85 ? -2.525 -2.699 -0.145 1.00 91.94 85 ASP A C 1
ATOM 668 O O . ASP A 1 85 ? -2.583 -2.504 -1.361 1.00 91.94 85 ASP A O 1
ATOM 672 N N . ASN A 1 86 ? -1.376 -2.639 0.520 1.00 88.88 86 ASN A N 1
ATOM 673 C CA . ASN A 1 86 ? -0.074 -2.383 -0.087 1.00 88.88 86 ASN A CA 1
ATOM 674 C C . ASN A 1 86 ? 0.705 -3.682 -0.384 1.00 88.88 86 ASN A C 1
ATOM 676 O O . ASN A 1 86 ? 1.901 -3.612 -0.682 1.00 88.88 86 ASN A O 1
ATOM 680 N N . ASN A 1 87 ? 0.071 -4.864 -0.339 1.00 89.44 87 ASN A N 1
ATOM 681 C CA . ASN A 1 87 ? 0.766 -6.155 -0.411 1.00 89.44 87 ASN A CA 1
ATOM 682 C C . ASN A 1 87 ? 1.605 -6.285 -1.687 1.00 89.44 87 ASN A C 1
ATOM 684 O O . ASN A 1 87 ? 2.689 -6.865 -1.670 1.00 89.44 87 ASN A O 1
ATOM 688 N N . THR A 1 88 ? 1.122 -5.754 -2.812 1.00 85.31 88 THR A N 1
ATOM 689 C CA . THR A 1 88 ? 1.858 -5.769 -4.086 1.00 85.31 88 THR A CA 1
ATOM 690 C C . THR A 1 88 ? 3.149 -4.954 -4.007 1.00 85.31 88 THR A C 1
ATOM 692 O O . THR A 1 88 ? 4.193 -5.410 -4.483 1.00 85.31 88 THR A O 1
ATOM 695 N N . ALA A 1 89 ? 3.110 -3.782 -3.368 1.00 85.38 89 ALA A N 1
ATOM 696 C CA . ALA A 1 89 ? 4.291 -2.949 -3.160 1.00 85.38 89 ALA A CA 1
ATOM 697 C C . ALA A 1 89 ? 5.278 -3.630 -2.196 1.00 85.38 89 ALA A C 1
ATOM 699 O O . ALA A 1 89 ? 6.466 -3.742 -2.500 1.00 85.38 89 ALA A O 1
ATOM 700 N N . GLU A 1 90 ? 4.782 -4.181 -1.085 1.00 86.69 90 GLU A N 1
ATOM 701 C CA . GLU A 1 90 ? 5.605 -4.908 -0.110 1.00 86.69 90 GLU A CA 1
ATOM 702 C C . GLU A 1 90 ? 6.278 -6.147 -0.717 1.00 86.69 90 GLU A C 1
ATOM 704 O O . GLU A 1 90 ? 7.465 -6.404 -0.500 1.00 86.69 90 GLU A O 1
ATOM 709 N N . ARG A 1 91 ? 5.551 -6.911 -1.541 1.00 87.00 91 ARG A N 1
ATOM 710 C CA . ARG A 1 91 ? 6.119 -8.052 -2.274 1.00 87.00 91 ARG A CA 1
ATOM 711 C C . ARG A 1 91 ? 7.181 -7.610 -3.274 1.00 87.00 91 ARG A C 1
ATOM 713 O O . ARG A 1 91 ? 8.195 -8.293 -3.397 1.00 87.00 91 ARG A O 1
ATOM 720 N N . SER A 1 92 ? 6.976 -6.479 -3.947 1.00 83.12 92 SER A N 1
ATOM 721 C CA . SER A 1 92 ? 7.919 -5.939 -4.934 1.00 83.12 92 SER A CA 1
ATOM 722 C C . SER A 1 92 ? 9.232 -5.467 -4.306 1.00 83.12 92 SER A C 1
ATOM 724 O O . SER A 1 92 ? 10.289 -5.665 -4.901 1.00 83.12 92 SER A O 1
ATOM 726 N N . ILE A 1 93 ? 9.197 -4.903 -3.092 1.00 84.06 93 ILE A N 1
ATOM 727 C CA . ILE A 1 93 ? 10.411 -4.458 -2.383 1.00 84.06 93 ILE A CA 1
ATOM 728 C C . ILE A 1 93 ? 11.111 -5.594 -1.620 1.00 84.06 93 ILE A C 1
ATOM 730 O O . ILE A 1 93 ? 12.297 -5.501 -1.302 1.00 84.06 93 ILE A O 1
ATOM 734 N N . ARG A 1 94 ? 10.418 -6.705 -1.339 1.00 84.50 94 ARG A N 1
ATOM 735 C CA . ARG A 1 94 ? 10.970 -7.829 -0.566 1.00 84.50 94 ARG A CA 1
ATOM 736 C C . ARG A 1 94 ? 12.316 -8.362 -1.090 1.00 84.50 94 ARG A C 1
ATOM 738 O O . ARG A 1 94 ? 13.187 -8.591 -0.250 1.00 84.50 94 ARG A O 1
ATOM 745 N N . PRO A 1 95 ? 12.554 -8.537 -2.407 1.00 82.25 95 PRO A N 1
ATOM 746 C CA . PRO A 1 95 ? 13.861 -8.953 -2.918 1.00 82.25 95 PRO A CA 1
ATOM 747 C C . PRO A 1 95 ? 14.995 -8.004 -2.521 1.00 82.25 95 PRO A C 1
ATOM 749 O O . PRO A 1 95 ? 16.037 -8.474 -2.077 1.00 82.25 95 PRO A O 1
ATOM 752 N N . LEU A 1 96 ? 14.769 -6.687 -2.581 1.00 80.50 96 LEU A N 1
ATOM 753 C CA . LEU A 1 96 ? 15.732 -5.675 -2.135 1.00 80.50 96 LEU A CA 1
ATOM 754 C C . LEU A 1 96 ? 16.000 -5.790 -0.626 1.00 80.50 96 LEU A C 1
ATOM 756 O O . LEU A 1 96 ? 17.150 -5.783 -0.188 1.00 80.50 96 LEU A O 1
ATOM 760 N N . VAL A 1 97 ? 14.940 -5.938 0.175 1.00 82.06 97 VAL A N 1
ATOM 761 C CA . VAL A 1 97 ? 15.029 -6.056 1.643 1.00 82.06 97 VAL A CA 1
ATOM 762 C C . VAL A 1 97 ? 15.764 -7.325 2.084 1.00 82.06 97 VAL A C 1
ATOM 764 O O . VAL A 1 97 ? 16.437 -7.311 3.115 1.00 82.06 97 VAL A O 1
ATOM 767 N N . LEU A 1 98 ? 15.647 -8.416 1.328 1.00 82.38 98 LEU A N 1
ATOM 768 C CA . LEU A 1 98 ? 16.418 -9.638 1.561 1.00 82.38 98 LEU A CA 1
ATOM 769 C C . LEU A 1 98 ? 17.855 -9.494 1.048 1.00 82.38 98 LEU A C 1
ATOM 771 O O . LEU A 1 98 ? 18.793 -9.861 1.753 1.00 82.38 98 LEU A O 1
ATOM 775 N N . GLY A 1 99 ? 18.028 -8.908 -0.139 1.00 77.12 99 GLY A N 1
ATOM 776 C CA . GLY A 1 99 ? 19.320 -8.669 -0.774 1.00 77.12 99 GLY A CA 1
ATOM 777 C C . GLY A 1 99 ? 20.249 -7.828 0.094 1.00 77.12 99 GLY A C 1
ATOM 778 O O . GLY A 1 99 ? 21.372 -8.249 0.340 1.00 77.12 99 GLY A O 1
ATOM 779 N N . ARG A 1 100 ? 19.765 -6.718 0.673 1.00 73.31 100 ARG A N 1
ATOM 780 C CA . ARG A 1 100 ? 20.577 -5.848 1.551 1.00 73.31 100 ARG A CA 1
ATOM 781 C C . ARG A 1 100 ? 21.194 -6.577 2.748 1.00 73.31 100 ARG A C 1
ATOM 783 O O . ARG A 1 100 ? 22.248 -6.175 3.212 1.00 73.31 100 ARG A O 1
ATOM 790 N N . ARG A 1 101 ? 20.555 -7.643 3.250 1.00 70.75 101 ARG A N 1
ATOM 791 C CA . ARG A 1 101 ? 21.095 -8.453 4.357 1.00 70.75 101 ARG A CA 1
ATOM 792 C C . ARG A 1 101 ? 22.214 -9.392 3.891 1.00 70.75 101 ARG A C 1
ATOM 794 O O . ARG A 1 101 ? 23.023 -9.818 4.703 1.00 70.75 101 ARG A O 1
ATOM 801 N N . ASN A 1 102 ? 22.243 -9.710 2.599 1.00 70.25 102 ASN A N 1
ATOM 802 C CA . ASN A 1 102 ? 23.204 -10.615 1.970 1.00 70.25 102 ASN A CA 1
ATOM 803 C C . ASN A 1 102 ? 24.314 -9.865 1.206 1.00 70.25 102 ASN A C 1
ATOM 805 O O . ASN A 1 102 ? 25.291 -10.477 0.782 1.00 70.25 102 ASN A O 1
ATOM 809 N N . TYR A 1 103 ? 24.177 -8.553 1.007 1.00 73.44 103 TYR A N 1
ATOM 810 C CA . TYR A 1 103 ? 25.192 -7.718 0.376 1.00 73.44 103 TYR A CA 1
ATOM 811 C C . TYR A 1 103 ? 26.274 -7.360 1.391 1.00 73.44 103 TYR A C 1
ATOM 813 O O . TYR A 1 103 ? 26.150 -6.380 2.116 1.00 73.44 103 TYR A O 1
ATOM 821 N N . LEU A 1 104 ? 27.357 -8.141 1.410 1.00 61.50 104 LEU A N 1
ATOM 822 C CA . LEU A 1 104 ? 28.513 -7.925 2.293 1.00 61.50 104 LEU A CA 1
ATOM 823 C C . LEU A 1 104 ? 29.169 -6.531 2.159 1.00 61.50 104 LEU A C 1
ATOM 825 O O . LEU A 1 104 ? 29.912 -6.138 3.051 1.00 61.50 104 LEU A O 1
ATOM 829 N N . PHE A 1 105 ? 28.891 -5.780 1.083 1.00 56.00 105 PHE A N 1
ATOM 830 C CA . PHE A 1 105 ? 29.569 -4.515 0.755 1.00 56.00 105 PHE A CA 1
ATOM 831 C C . PHE A 1 105 ? 28.627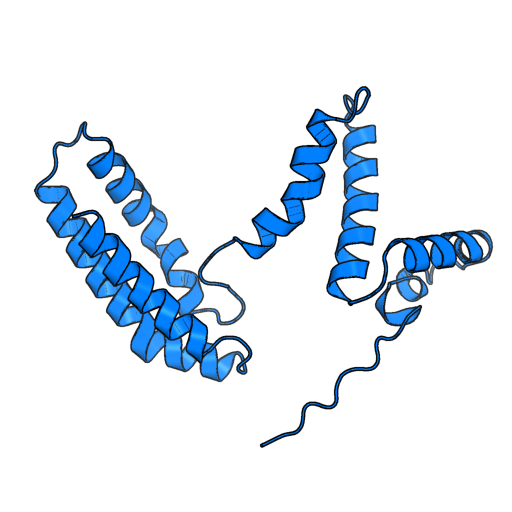 -3.350 0.398 1.00 56.00 105 PHE A C 1
ATOM 833 O O . PHE A 1 105 ? 29.087 -2.291 -0.026 1.00 56.00 105 PHE A O 1
ATOM 840 N N . ALA A 1 106 ? 27.309 -3.502 0.568 1.00 56.91 106 ALA A N 1
ATOM 841 C CA . ALA A 1 106 ? 26.360 -2.412 0.320 1.00 56.91 106 ALA A CA 1
ATOM 842 C C . ALA A 1 106 ? 26.231 -1.520 1.567 1.00 56.91 106 ALA A C 1
ATOM 844 O O . ALA A 1 106 ? 25.249 -1.603 2.299 1.00 56.91 106 ALA A O 1
ATOM 845 N N . GLY A 1 107 ? 27.262 -0.712 1.830 1.00 66.06 107 GLY A N 1
ATOM 846 C CA . GLY A 1 107 ? 27.329 0.186 2.993 1.00 66.06 107 GLY A CA 1
ATOM 847 C C . GLY A 1 107 ? 27.424 1.678 2.663 1.00 66.06 107 GLY A C 1
ATOM 848 O O . GLY A 1 107 ? 27.488 2.48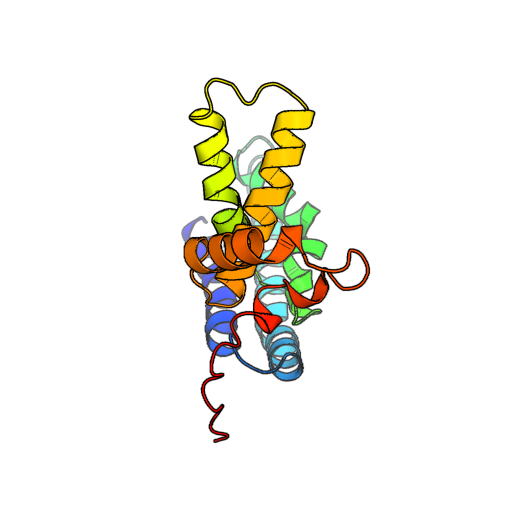3 3.584 1.00 66.06 107 GLY A O 1
ATOM 849 N N . SER A 1 108 ? 27.462 2.056 1.380 1.00 81.12 108 SER A N 1
ATOM 850 C CA . SER A 1 108 ? 27.570 3.454 0.944 1.00 81.12 108 SER A CA 1
ATOM 851 C C . SER A 1 108 ? 26.310 3.932 0.224 1.00 81.12 108 SER A C 1
ATOM 853 O O . SER A 1 108 ? 25.625 3.147 -0.440 1.00 81.12 108 SER A O 1
ATOM 855 N N . ASP A 1 109 ? 26.048 5.238 0.291 1.00 82.38 109 ASP A N 1
ATOM 856 C CA . ASP A 1 109 ? 24.922 5.875 -0.405 1.00 82.38 109 ASP A CA 1
ATOM 857 C C . ASP A 1 109 ? 24.974 5.626 -1.921 1.00 82.38 109 ASP A C 1
ATOM 859 O O . ASP A 1 109 ? 23.961 5.285 -2.533 1.00 82.38 109 ASP A O 1
ATOM 863 N N . GLY A 1 110 ? 26.170 5.684 -2.523 1.00 84.56 110 GLY A N 1
ATOM 864 C CA . GLY A 1 110 ? 26.369 5.380 -3.945 1.00 84.56 110 GLY A CA 1
ATOM 865 C C . GLY A 1 110 ? 26.044 3.925 -4.312 1.00 84.56 110 GLY A C 1
ATOM 866 O O . GLY A 1 110 ? 25.469 3.658 -5.372 1.00 84.56 110 GLY A O 1
ATOM 867 N N . GLY A 1 111 ? 26.336 2.975 -3.417 1.00 81.31 111 GLY A N 1
ATOM 868 C CA . GLY A 1 111 ? 25.924 1.579 -3.576 1.00 81.31 111 GLY A CA 1
ATOM 869 C C . GLY A 1 111 ? 24.403 1.416 -3.495 1.00 81.31 111 GLY A C 1
ATOM 870 O O . GLY A 1 111 ? 23.814 0.690 -4.298 1.00 81.31 111 GLY A O 1
ATOM 871 N N . GLY A 1 112 ? 23.756 2.147 -2.583 1.00 82.56 112 GLY A N 1
ATOM 872 C CA . GLY A 1 112 ? 22.298 2.204 -2.470 1.00 82.56 112 GLY A CA 1
ATOM 873 C C . GLY A 1 112 ? 21.630 2.769 -3.726 1.00 82.56 112 GLY A C 1
ATOM 874 O O . GLY A 1 112 ? 20.688 2.166 -4.244 1.00 82.56 112 GLY A O 1
ATOM 875 N N . GLN A 1 113 ? 22.154 3.873 -4.264 1.00 84.88 113 GLN A N 1
ATOM 876 C CA . GLN A 1 113 ? 21.657 4.483 -5.498 1.00 84.88 113 GLN A CA 1
ATOM 877 C C . GLN A 1 113 ? 21.799 3.534 -6.695 1.00 84.88 113 GLN A C 1
ATOM 879 O O . GLN A 1 113 ? 20.843 3.335 -7.443 1.00 84.88 113 GLN A O 1
ATOM 884 N N . SER A 1 114 ? 22.957 2.885 -6.838 1.00 85.25 114 SER A N 1
ATOM 885 C CA . SER A 1 114 ? 23.200 1.913 -7.913 1.00 85.25 114 SER A CA 1
ATOM 886 C C . SER A 1 114 ? 22.241 0.723 -7.828 1.00 85.25 114 SER A C 1
ATOM 888 O O . SER A 1 114 ? 21.647 0.318 -8.829 1.00 85.25 114 SER A O 1
ATOM 890 N N . ALA A 1 115 ? 22.022 0.194 -6.619 1.00 83.06 115 ALA A N 1
ATOM 891 C CA . ALA A 1 115 ? 21.046 -0.865 -6.396 1.00 83.06 115 ALA A CA 1
ATOM 892 C C . ALA A 1 115 ? 19.630 -0.405 -6.775 1.00 83.06 115 ALA A C 1
ATOM 894 O O . ALA A 1 115 ? 18.930 -1.128 -7.481 1.00 83.06 115 ALA A O 1
ATOM 895 N N . ALA A 1 116 ? 19.216 0.797 -6.364 1.00 85.88 116 ALA A N 1
ATOM 896 C CA . ALA A 1 116 ? 17.895 1.336 -6.681 1.00 85.88 116 ALA A CA 1
ATOM 897 C C . ALA A 1 116 ? 17.646 1.427 -8.196 1.00 85.88 116 ALA A C 1
ATOM 899 O O . ALA A 1 116 ? 16.571 1.032 -8.653 1.00 85.88 116 ALA A O 1
ATOM 900 N N . VAL A 1 117 ? 18.638 1.863 -8.981 1.00 89.12 117 VAL A N 1
ATOM 901 C CA . VAL A 1 117 ? 18.549 1.900 -10.452 1.00 89.12 117 VAL A CA 1
ATOM 902 C C . VAL A 1 117 ? 18.328 0.495 -11.020 1.00 89.12 117 VAL A C 1
ATOM 904 O O . VAL A 1 117 ? 17.346 0.263 -11.726 1.00 89.12 117 VAL A O 1
ATOM 907 N N . ILE A 1 118 ? 19.185 -0.468 -10.667 1.00 88.44 118 ILE A N 1
ATOM 908 C CA . ILE A 1 118 ? 19.102 -1.838 -11.200 1.00 88.44 118 ILE A CA 1
ATOM 909 C C . ILE A 1 118 ? 17.792 -2.525 -10.796 1.00 88.44 118 ILE A C 1
ATOM 911 O O . ILE A 1 118 ? 17.122 -3.130 -11.635 1.00 88.44 118 ILE A O 1
ATOM 915 N N . TYR A 1 119 ? 17.379 -2.402 -9.533 1.00 87.88 119 TYR A N 1
ATOM 916 C CA . TYR A 1 119 ? 16.114 -2.966 -9.060 1.00 87.88 119 TYR A CA 1
ATOM 917 C C . TYR A 1 119 ? 14.899 -2.338 -9.743 1.00 87.88 119 TYR A C 1
ATOM 919 O O . TYR A 1 119 ? 13.936 -3.053 -10.021 1.00 87.88 119 TYR A O 1
ATOM 927 N N . SER A 1 120 ? 14.952 -1.042 -10.055 1.00 89.81 120 SER A N 1
ATOM 928 C CA . SER A 1 120 ? 13.882 -0.362 -10.788 1.00 89.81 120 SER A CA 1
ATOM 929 C C . SER A 1 120 ? 13.770 -0.891 -12.218 1.00 89.81 120 SER A C 1
ATOM 931 O O . SER A 1 120 ? 12.667 -1.210 -12.661 1.00 89.81 120 SER A O 1
ATOM 933 N N . LEU A 1 121 ? 14.894 -1.081 -12.916 1.00 91.44 121 LEU A N 1
ATOM 934 C CA . LEU A 1 121 ? 14.917 -1.655 -14.268 1.00 91.44 121 LEU A CA 1
ATOM 935 C C . LEU A 1 121 ? 14.388 -3.097 -14.292 1.00 91.44 121 LEU A C 1
ATOM 937 O O . LEU A 1 121 ? 13.504 -3.421 -15.085 1.00 91.44 121 LEU A O 1
ATOM 941 N N . ILE A 1 122 ? 14.865 -3.946 -13.377 1.00 90.25 122 ILE A N 1
ATOM 942 C CA . ILE A 1 122 ? 14.401 -5.336 -13.241 1.00 90.25 122 ILE A CA 1
ATOM 943 C C . ILE A 1 122 ? 12.910 -5.383 -12.892 1.00 90.25 122 ILE A C 1
ATOM 945 O O . ILE A 1 122 ? 12.162 -6.172 -13.470 1.00 90.25 122 ILE A O 1
ATOM 949 N N . GLY A 1 123 ? 12.469 -4.550 -11.946 1.00 89.38 123 GLY A N 1
ATOM 950 C CA . GLY A 1 123 ? 11.067 -4.441 -11.554 1.00 89.38 123 GLY A CA 1
ATOM 951 C C . GLY A 1 123 ? 10.184 -4.037 -12.732 1.00 89.38 123 GLY A C 1
ATOM 952 O O . GLY A 1 123 ? 9.164 -4.675 -12.979 1.00 89.38 123 GLY A O 1
ATOM 953 N N . THR A 1 124 ? 10.624 -3.050 -13.510 1.00 90.69 124 THR A N 1
ATOM 954 C CA . THR A 1 124 ? 9.905 -2.562 -14.693 1.00 90.69 124 THR A CA 1
ATOM 955 C C . THR A 1 124 ? 9.798 -3.645 -15.764 1.00 90.69 124 THR A C 1
ATOM 957 O O . THR A 1 124 ? 8.706 -3.871 -16.282 1.00 90.69 124 THR A O 1
ATOM 960 N N . ALA A 1 125 ? 10.880 -4.377 -16.053 1.00 91.31 125 ALA A N 1
ATOM 961 C CA . ALA A 1 125 ? 10.846 -5.499 -16.995 1.00 91.31 125 ALA A CA 1
ATOM 962 C C . ALA A 1 125 ? 9.834 -6.575 -16.561 1.00 91.31 125 ALA A C 1
ATOM 964 O O . ALA A 1 125 ? 8.967 -6.960 -17.344 1.00 91.31 125 ALA A O 1
ATOM 965 N N . ARG A 1 126 ? 9.854 -6.975 -15.280 1.00 89.19 126 ARG A N 1
ATOM 966 C CA . ARG A 1 126 ? 8.896 -7.955 -14.732 1.00 89.19 126 ARG A CA 1
ATOM 967 C C . ARG A 1 126 ? 7.449 -7.480 -14.811 1.00 89.19 126 ARG A C 1
ATOM 969 O O . ARG A 1 126 ? 6.582 -8.271 -15.164 1.00 89.19 126 ARG A O 1
ATOM 976 N N . LEU A 1 127 ? 7.185 -6.211 -14.492 1.00 87.88 127 LEU A N 1
ATOM 977 C CA . LEU A 1 127 ? 5.842 -5.624 -14.577 1.00 87.88 127 LEU A CA 1
ATOM 978 C C . LEU A 1 127 ? 5.309 -5.598 -16.014 1.00 87.88 127 LEU A C 1
ATOM 980 O O . LEU A 1 127 ? 4.104 -5.705 -16.215 1.00 87.88 127 LEU A O 1
ATOM 984 N N . ASN A 1 128 ? 6.204 -5.513 -16.998 1.00 89.69 128 ASN A N 1
ATOM 985 C CA . ASN A 1 128 ? 5.865 -5.618 -18.413 1.00 89.69 128 ASN A CA 1
ATOM 986 C C . ASN A 1 128 ? 5.821 -7.070 -18.919 1.00 89.69 128 ASN A C 1
ATOM 988 O O . ASN A 1 128 ? 5.613 -7.273 -20.105 1.00 89.69 128 ASN A O 1
ATOM 992 N N . GLY A 1 129 ? 6.007 -8.083 -18.063 1.00 89.19 129 GLY A N 1
ATOM 993 C CA . GLY A 1 129 ? 6.009 -9.494 -18.469 1.00 89.19 129 GLY A CA 1
ATOM 994 C C . GLY A 1 129 ? 7.263 -9.926 -19.237 1.00 89.19 129 GLY A C 1
ATOM 995 O O . GLY A 1 129 ? 7.245 -10.955 -19.907 1.00 89.19 129 GLY A O 1
ATOM 996 N N . ILE A 1 130 ? 8.344 -9.151 -19.146 1.00 92.00 130 ILE A N 1
ATOM 997 C CA . ILE A 1 130 ? 9.601 -9.388 -19.856 1.00 92.00 130 ILE A CA 1
ATOM 998 C C . ILE A 1 130 ? 10.608 -10.041 -18.906 1.00 92.00 130 ILE A C 1
ATOM 1000 O O . ILE A 1 130 ? 10.740 -9.648 -17.743 1.00 92.00 130 ILE A O 1
ATOM 1004 N N . GLU A 1 131 ? 11.333 -11.041 -19.409 1.00 92.12 131 GLU A N 1
ATOM 1005 C CA . GLU A 1 131 ? 12.407 -11.700 -18.667 1.00 92.12 131 GLU A CA 1
ATOM 1006 C C . GLU A 1 131 ? 13.555 -10.692 -18.423 1.00 92.12 131 GLU A C 1
ATOM 1008 O O . GLU A 1 131 ? 14.131 -10.177 -19.387 1.00 92.12 131 GLU A O 1
ATOM 1013 N N . PRO A 1 132 ? 13.879 -10.348 -17.158 1.00 92.50 132 PRO A N 1
ATOM 1014 C CA . PRO A 1 132 ? 14.793 -9.244 -16.863 1.00 92.50 132 PRO A CA 1
ATOM 1015 C C . PRO A 1 132 ? 16.207 -9.414 -17.405 1.00 92.50 132 PRO A C 1
ATOM 1017 O O . PRO A 1 132 ? 16.837 -8.420 -17.757 1.00 92.50 132 PRO A O 1
ATOM 1020 N N . TYR A 1 133 ? 16.728 -10.637 -17.443 1.00 92.69 133 TYR A N 1
ATOM 1021 C CA . TYR A 1 133 ? 18.080 -10.878 -17.923 1.00 92.69 133 TYR A CA 1
ATOM 1022 C C . TYR A 1 133 ? 18.176 -10.695 -19.444 1.00 92.69 133 TYR A C 1
ATOM 1024 O O . TYR A 1 133 ? 19.094 -10.021 -19.909 1.00 92.69 133 TYR A O 1
ATOM 1032 N N . ALA A 1 134 ? 17.201 -11.188 -20.210 1.00 92.12 134 ALA A N 1
ATOM 1033 C CA . ALA A 1 134 ? 17.076 -10.932 -21.640 1.00 92.12 134 ALA A CA 1
ATOM 1034 C C . ALA A 1 134 ? 16.972 -9.427 -21.929 1.00 92.12 134 ALA A C 1
ATOM 1036 O O . ALA A 1 134 ? 17.704 -8.922 -22.777 1.00 92.12 134 ALA A O 1
ATOM 1037 N N . TYR A 1 135 ? 16.133 -8.704 -21.177 1.00 94.44 135 TYR A N 1
ATOM 1038 C CA . TYR A 1 135 ? 16.020 -7.248 -21.282 1.00 94.44 135 TYR A CA 1
ATOM 1039 C C . TYR A 1 135 ? 17.363 -6.545 -21.049 1.00 94.44 135 TYR A C 1
ATOM 1041 O O . TYR A 1 135 ? 17.830 -5.804 -21.911 1.00 94.44 135 TYR A O 1
ATOM 1049 N N . LEU A 1 136 ? 18.014 -6.805 -19.909 1.00 94.12 136 LEU A N 1
ATOM 1050 C CA . LEU A 1 136 ? 19.277 -6.153 -19.561 1.00 94.12 136 LEU A CA 1
ATOM 1051 C C . LEU A 1 136 ? 20.392 -6.489 -20.552 1.00 94.12 136 LEU A C 1
ATOM 1053 O O . LEU A 1 136 ? 21.161 -5.604 -20.911 1.00 94.12 136 LEU A O 1
ATOM 1057 N N . ARG A 1 137 ? 20.465 -7.737 -21.031 1.00 94.19 137 ARG A N 1
ATOM 1058 C CA . ARG A 1 137 ? 21.420 -8.133 -22.070 1.00 94.19 137 ARG A CA 1
ATOM 1059 C C . ARG A 1 137 ? 21.231 -7.290 -23.329 1.00 94.19 137 ARG A C 1
ATOM 1061 O O . ARG A 1 137 ? 22.194 -6.695 -23.793 1.00 94.19 137 ARG A O 1
ATOM 1068 N N . THR A 1 138 ? 20.005 -7.198 -23.842 1.00 93.00 138 THR A N 1
ATOM 1069 C CA . THR A 1 138 ? 19.716 -6.411 -25.048 1.00 93.00 138 THR A CA 1
ATOM 1070 C C . THR A 1 138 ? 20.021 -4.928 -24.851 1.00 93.00 138 THR A C 1
ATOM 1072 O O . THR A 1 138 ? 20.544 -4.292 -25.762 1.00 93.00 138 THR A O 1
ATOM 1075 N N . VAL A 1 139 ? 19.740 -4.372 -23.667 1.00 93.81 139 VAL A N 1
ATOM 1076 C CA . VAL A 1 139 ? 20.130 -2.995 -23.337 1.00 93.81 139 VAL A CA 1
ATOM 1077 C C . VAL A 1 139 ? 21.650 -2.847 -23.400 1.00 93.81 139 VAL A C 1
ATOM 1079 O O . VAL A 1 139 ? 22.133 -1.965 -24.101 1.00 93.81 139 VAL A O 1
ATOM 1082 N N . PHE A 1 140 ? 22.417 -3.718 -22.737 1.00 93.19 140 PHE A N 1
ATOM 1083 C CA . PHE A 1 140 ? 23.882 -3.632 -22.729 1.00 93.19 140 PHE A CA 1
ATOM 1084 C C . PHE A 1 140 ? 24.523 -3.862 -24.103 1.00 93.19 140 PHE A C 1
ATOM 1086 O O . PHE A 1 140 ? 25.550 -3.256 -24.389 1.00 93.19 140 PHE A O 1
ATOM 1093 N N . GLU A 1 141 ? 23.916 -4.681 -24.964 1.00 93.44 141 GLU A N 1
ATOM 1094 C CA . GLU A 1 141 ? 24.364 -4.887 -26.349 1.00 93.44 141 GLU A CA 1
ATOM 1095 C C . GLU A 1 141 ? 24.166 -3.645 -27.232 1.00 93.44 141 GLU A C 1
ATOM 1097 O O . GLU A 1 141 ? 24.905 -3.469 -28.194 1.00 93.44 141 GLU A O 1
ATOM 1102 N N . ARG A 1 142 ? 23.178 -2.792 -26.929 1.00 92.62 142 ARG A N 1
ATOM 1103 C CA . ARG A 1 142 ? 22.812 -1.633 -27.766 1.00 92.62 142 ARG A CA 1
ATOM 1104 C C . ARG A 1 142 ? 23.293 -0.296 -27.214 1.00 92.62 142 ARG A C 1
ATOM 1106 O O . ARG A 1 142 ? 23.534 0.622 -27.986 1.00 92.62 142 ARG A O 1
ATOM 1113 N N . ILE A 1 143 ? 23.430 -0.170 -25.892 1.00 93.31 143 ILE A N 1
ATOM 1114 C CA . ILE A 1 143 ? 23.618 1.121 -25.211 1.00 93.31 143 ILE A CA 1
ATOM 1115 C C . ILE A 1 143 ? 24.883 1.873 -25.637 1.00 93.31 143 ILE A C 1
ATOM 1117 O O . ILE A 1 143 ? 24.885 3.098 -25.600 1.00 93.31 143 ILE A O 1
ATOM 1121 N N . ALA A 1 144 ? 25.941 1.162 -26.041 1.00 91.75 144 ALA A N 1
ATOM 1122 C CA . ALA A 1 144 ? 27.206 1.777 -26.441 1.00 91.75 144 ALA A CA 1
ATOM 1123 C C . ALA A 1 144 ? 27.072 2.637 -27.710 1.00 91.75 144 ALA A C 1
ATOM 1125 O O . ALA A 1 144 ? 27.694 3.694 -27.792 1.00 91.75 144 ALA A O 1
ATOM 1126 N N . ASP A 1 145 ? 26.223 2.209 -28.647 1.00 92.88 145 ASP A N 1
ATOM 1127 C CA . ASP A 1 145 ? 26.009 2.870 -29.938 1.00 92.88 145 ASP A CA 1
ATOM 1128 C C . ASP A 1 145 ? 24.674 3.641 -29.990 1.00 92.88 145 ASP A C 1
ATOM 1130 O O . ASP A 1 145 ? 24.321 4.224 -31.018 1.00 92.88 145 ASP A O 1
ATOM 1134 N N . HIS A 1 146 ? 23.907 3.649 -28.891 1.00 92.38 146 HIS A N 1
ATOM 1135 C CA . HIS A 1 146 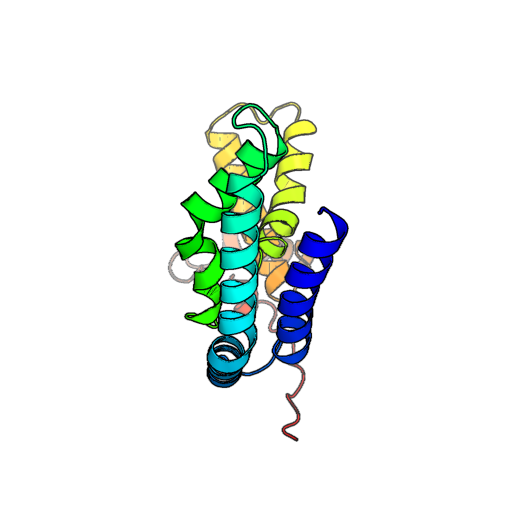? 22.576 4.258 -28.839 1.00 92.38 146 HIS A CA 1
ATOM 1136 C C . HIS A 1 146 ? 22.651 5.766 -28.555 1.00 92.38 146 HIS A C 1
ATOM 1138 O O . HIS A 1 146 ? 23.374 6.186 -27.646 1.00 92.38 146 HIS A O 1
ATOM 1144 N N . PRO A 1 147 ? 21.883 6.615 -29.264 1.00 93.62 147 PRO A N 1
ATOM 1145 C CA . PRO A 1 147 ? 21.864 8.046 -28.993 1.00 93.62 147 PRO A CA 1
ATOM 1146 C C . PRO A 1 147 ? 21.348 8.338 -27.578 1.00 93.62 147 PRO A C 1
ATOM 1148 O O . PRO A 1 147 ? 20.276 7.879 -27.181 1.00 93.62 147 PRO A O 1
ATOM 1151 N N . ILE A 1 148 ? 22.068 9.187 -26.837 1.00 90.88 148 ILE A N 1
ATOM 1152 C CA . ILE A 1 148 ? 21.690 9.591 -25.469 1.00 90.88 148 ILE A CA 1
ATOM 1153 C C . ILE A 1 148 ? 20.288 10.226 -25.407 1.00 90.88 148 ILE A C 1
ATOM 1155 O O . ILE A 1 148 ? 19.579 10.093 -24.413 1.00 90.88 148 ILE A O 1
ATOM 1159 N N . ASN A 1 149 ? 19.863 10.864 -26.498 1.00 94.25 149 ASN A N 1
ATOM 1160 C CA . ASN A 1 149 ? 18.575 11.540 -26.632 1.00 94.25 149 ASN A CA 1
ATOM 1161 C C . ASN A 1 149 ? 17.395 10.564 -26.798 1.00 94.25 149 ASN A C 1
ATOM 1163 O O . ASN A 1 149 ? 16.256 11.002 -26.692 1.00 94.25 149 ASN A O 1
ATOM 1167 N N . GLY A 1 150 ? 17.667 9.291 -27.108 1.00 91.25 150 GLY A N 1
ATOM 1168 C CA . GLY A 1 150 ? 16.664 8.266 -27.420 1.00 91.25 150 GLY A CA 1
ATOM 1169 C C . GLY A 1 150 ? 16.688 7.082 -26.457 1.00 91.25 150 GLY A C 1
ATOM 1170 O O . GLY A 1 150 ? 16.258 5.990 -26.812 1.00 91.25 150 GLY A O 1
ATOM 1171 N N . ILE A 1 151 ? 17.248 7.240 -25.252 1.00 91.00 151 ILE A N 1
ATOM 1172 C CA . ILE A 1 151 ? 17.374 6.151 -24.262 1.00 91.00 151 ILE A CA 1
ATOM 1173 C C . ILE A 1 151 ? 16.016 5.515 -23.916 1.00 91.00 151 ILE A C 1
ATOM 1175 O O . ILE A 1 151 ? 15.957 4.349 -23.527 1.00 91.00 151 ILE A O 1
ATOM 1179 N N . ASP A 1 152 ? 14.916 6.245 -24.073 1.00 91.19 152 ASP A N 1
ATOM 1180 C CA . ASP A 1 152 ? 13.562 5.736 -23.885 1.00 91.19 152 ASP A CA 1
ATOM 1181 C C . ASP A 1 152 ? 13.208 4.589 -24.844 1.00 91.19 152 ASP A C 1
ATOM 1183 O O . ASP A 1 152 ? 12.453 3.693 -24.468 1.00 91.19 152 ASP A O 1
ATOM 1187 N N . GLU A 1 153 ? 13.810 4.526 -26.031 1.00 92.44 153 GLU A N 1
ATOM 1188 C CA . GLU A 1 153 ? 13.685 3.395 -26.964 1.00 92.44 153 GLU A CA 1
ATOM 1189 C C . GLU A 1 153 ? 14.251 2.085 -26.389 1.00 92.44 153 GLU A C 1
ATOM 1191 O O . GLU A 1 153 ? 13.876 0.994 -26.822 1.00 92.44 153 GLU A O 1
ATOM 1196 N N . LEU A 1 154 ? 15.121 2.176 -25.378 1.00 92.94 154 LEU A N 1
ATOM 1197 C CA . LEU A 1 154 ? 15.662 1.024 -24.661 1.00 92.94 154 LEU A CA 1
ATOM 1198 C C . LEU A 1 154 ? 14.758 0.561 -23.512 1.00 92.94 154 LEU A C 1
ATOM 1200 O O . LEU A 1 154 ? 15.117 -0.386 -22.818 1.00 92.94 154 LEU A O 1
ATOM 1204 N N . LEU A 1 155 ? 13.602 1.193 -23.278 1.00 92.25 155 LEU A N 1
ATOM 1205 C CA . LEU A 1 155 ? 12.672 0.774 -22.228 1.00 92.25 155 LEU A CA 1
ATOM 1206 C C . LEU A 1 155 ? 12.015 -0.576 -22.567 1.00 92.25 155 LEU A C 1
ATOM 1208 O O . LEU A 1 155 ? 11.850 -0.916 -23.744 1.00 92.25 155 LEU A O 1
ATOM 1212 N N . PRO A 1 156 ? 11.594 -1.362 -21.553 1.00 90.88 156 PRO A N 1
ATOM 1213 C CA . PRO A 1 156 ? 11.168 -2.746 -21.767 1.00 90.88 156 PRO A CA 1
ATOM 1214 C C . PRO A 1 156 ? 10.064 -2.904 -22.824 1.00 90.88 156 PRO A C 1
ATOM 1216 O O . PRO A 1 156 ? 10.144 -3.787 -23.675 1.00 90.88 156 PRO A O 1
ATOM 1219 N N . TRP A 1 157 ? 9.066 -2.018 -22.818 1.00 88.31 157 TRP A N 1
ATOM 1220 C CA . TRP A 1 157 ? 7.924 -2.068 -23.739 1.00 88.31 157 TRP A CA 1
ATOM 1221 C C . TRP A 1 157 ? 8.260 -1.714 -25.197 1.00 88.31 157 TRP A C 1
ATOM 1223 O O . TRP A 1 157 ? 7.478 -2.056 -26.081 1.00 88.31 157 TRP A O 1
ATOM 1233 N N . HIS A 1 158 ? 9.401 -1.072 -25.464 1.00 89.06 158 HIS A N 1
ATOM 1234 C CA . HIS A 1 158 ? 9.872 -0.789 -26.824 1.00 89.06 158 HIS A CA 1
ATOM 1235 C C . HIS A 1 158 ? 10.743 -1.925 -27.375 1.00 89.06 158 HIS A C 1
ATOM 1237 O O . HIS A 1 158 ? 10.590 -2.318 -28.530 1.00 89.06 158 HIS A O 1
ATOM 1243 N N . LEU A 1 159 ? 11.626 -2.493 -26.546 1.00 83.81 159 LEU A N 1
ATOM 1244 C CA . LEU A 1 159 ? 12.566 -3.534 -26.977 1.00 83.81 159 LEU A CA 1
ATOM 1245 C C . LEU A 1 159 ? 11.926 -4.913 -27.147 1.00 83.81 159 LEU A C 1
ATOM 1247 O O . LEU A 1 159 ? 12.337 -5.685 -28.013 1.00 83.81 159 LEU A O 1
ATOM 1251 N N . MET A 1 160 ? 10.963 -5.249 -26.291 1.00 78.06 160 MET A N 1
ATOM 1252 C CA . MET A 1 160 ? 10.349 -6.574 -26.247 1.00 78.06 160 MET A CA 1
ATOM 1253 C C . MET A 1 160 ? 8.833 -6.431 -26.095 1.00 78.06 160 MET A C 1
ATOM 1255 O O . MET A 1 160 ? 8.303 -6.679 -25.010 1.00 78.06 160 MET A O 1
ATOM 1259 N N . PRO A 1 161 ? 8.112 -6.013 -27.154 1.00 67.19 161 PRO A N 1
ATOM 1260 C CA . PRO A 1 161 ? 6.670 -5.846 -27.079 1.00 67.19 161 PRO A CA 1
ATOM 1261 C C . PRO A 1 161 ? 6.023 -7.191 -26.748 1.00 67.19 161 PRO A C 1
ATOM 1263 O O . PRO A 1 161 ? 6.027 -8.134 -27.544 1.00 67.19 161 PRO A O 1
ATOM 1266 N N . VAL A 1 162 ? 5.465 -7.292 -25.545 1.00 60.97 162 VAL A N 1
ATOM 1267 C CA . VAL A 1 162 ? 4.685 -8.459 -25.147 1.00 60.97 162 VAL A CA 1
ATOM 1268 C C . VAL A 1 162 ? 3.415 -8.472 -25.990 1.00 60.97 162 VAL A C 1
ATOM 1270 O O . VAL A 1 162 ? 2.673 -7.489 -26.014 1.00 60.97 162 VAL A O 1
ATOM 1273 N N . LYS A 1 163 ? 3.153 -9.582 -26.695 1.00 54.28 163 LYS A N 1
ATOM 1274 C CA . LYS A 1 163 ? 1.864 -9.807 -27.364 1.00 54.28 163 LYS A CA 1
ATOM 1275 C C . LYS A 1 163 ? 0.764 -9.662 -26.315 1.00 54.28 163 LYS A C 1
ATOM 1277 O O . LYS A 1 163 ? 0.622 -10.528 -25.453 1.00 54.28 163 LYS A O 1
ATOM 1282 N N . GLN A 1 164 ? 0.002 -8.574 -26.375 1.00 45.84 164 GLN A N 1
ATOM 1283 C CA . GLN A 1 164 ? -1.157 -8.409 -25.508 1.00 45.84 164 GLN A CA 1
ATOM 1284 C C . GLN A 1 164 ? -2.134 -9.561 -25.790 1.00 45.84 164 GLN A C 1
ATOM 1286 O O . GLN A 1 164 ? -2.453 -9.804 -26.959 1.00 45.84 164 GLN A O 1
ATOM 1291 N N . PRO A 1 165 ? -2.619 -10.293 -24.772 1.00 41.91 165 PRO A N 1
ATOM 1292 C CA . PRO A 1 165 ? -3.756 -11.167 -24.982 1.00 41.91 165 PRO A CA 1
ATOM 1293 C C . PRO A 1 165 ? -4.935 -10.292 -25.412 1.00 41.91 165 PRO A C 1
ATOM 1295 O O . PRO A 1 165 ? -5.267 -9.312 -24.744 1.00 41.91 165 PRO A O 1
ATOM 1298 N N . VAL A 1 166 ? -5.532 -10.636 -26.555 1.00 41.47 166 VAL A N 1
ATOM 1299 C CA . VAL A 1 166 ? -6.762 -10.026 -27.064 1.00 41.47 166 VAL A CA 1
ATOM 1300 C C . VAL A 1 166 ? -7.790 -10.059 -25.934 1.00 41.47 166 VAL A C 1
ATOM 1302 O O . VAL A 1 166 ? -8.255 -11.132 -25.553 1.00 41.47 166 VAL A O 1
ATOM 1305 N N . GLN A 1 167 ? -8.122 -8.898 -25.366 1.00 38.88 167 GLN A N 1
ATOM 1306 C CA . GLN A 1 167 ? -9.269 -8.770 -24.474 1.00 38.88 167 GLN A CA 1
ATOM 1307 C C . GLN A 1 167 ? -10.517 -9.050 -25.312 1.00 38.88 167 GLN A C 1
ATOM 1309 O O . GLN A 1 167 ? -11.007 -8.180 -26.028 1.00 38.88 167 GLN A O 1
ATOM 1314 N N . GLN A 1 168 ? -10.998 -10.294 -25.270 1.00 32.88 168 GLN A N 1
ATOM 1315 C CA . GLN A 1 168 ? -12.312 -10.631 -25.794 1.00 32.88 168 GLN A CA 1
ATOM 1316 C C . GLN A 1 168 ? -13.347 -9.886 -24.951 1.00 32.88 168 GLN A C 1
ATOM 1318 O O . GLN A 1 168 ? -13.502 -10.137 -23.757 1.00 32.88 168 GLN A O 1
ATOM 1323 N N . ALA A 1 169 ? -14.003 -8.922 -25.589 1.00 37.75 169 ALA A N 1
ATOM 1324 C CA . ALA A 1 169 ? -15.213 -8.309 -25.086 1.00 37.75 169 ALA A CA 1
ATOM 1325 C C . ALA A 1 169 ? -16.327 -9.366 -25.073 1.00 37.75 169 ALA A C 1
ATOM 1327 O O . ALA A 1 169 ? -16.693 -9.881 -26.129 1.00 37.75 169 ALA A O 1
ATOM 1328 N N . ALA A 1 170 ? -16.839 -9.672 -23.883 1.00 32.22 170 ALA A N 1
ATOM 1329 C CA . ALA A 1 170 ? -18.158 -10.250 -23.645 1.00 32.22 170 ALA A CA 1
ATOM 1330 C C . ALA A 1 170 ? -18.619 -9.847 -22.239 1.00 32.22 170 ALA A C 1
ATOM 1332 O O . ALA A 1 170 ? -17.811 -9.985 -21.288 1.00 32.22 170 ALA A O 1
#

Foldseek 3Di:
DVVVLVVLVVQLVVLVVVCPPPDLVSQLVSLLVRVVVSLVVSLVVLVVVLVVDDCPDPSNVVSCVCNVCVCVQSVCSRGSVDDNDCVVVVVLCVVVVVVVVVPPPCPDPVSVVVVVVLSVLQSQCVVQVHHSVVLVVVCVVCVVPDDPVVCVCSRNCNPPPDDDDPPDDD